Protein AF-A0AAD5SRV0-F1 (afdb_monomer_lite)

InterPro domains:
  IPR011992 EF-hand domain pair [SSF47473] (32-120)

Secondary structure (DSSP, 8-state):
----------PPPP----------TT------HHHHHHHHHHHHHHTT--HHHHHHTT-TT--SEEEHHHHHHHHHHHHSSSSS--PPPHHHHHHHHHHTB--STTTTTEEEHHHHHHHHH-

pLDDT: mean 80.96, std 18.95, range [39.97, 97.38]

Structure (mmCIF, N/CA/C/O backbone):
data_AF-A0AAD5SRV0-F1
#
_entry.id   AF-A0AAD5SRV0-F1
#
loop_
_atom_site.group_PDB
_atom_site.id
_atom_site.type_symbol
_atom_site.label_atom_id
_atom_site.label_alt_id
_atom_site.label_comp_id
_atom_site.label_asym_id
_atom_site.label_entity_id
_atom_site.label_seq_id
_atom_site.pdbx_PDB_ins_code
_atom_site.Cartn_x
_atom_site.Cartn_y
_atom_site.Cartn_z
_atom_site.occupancy
_atom_site.B_iso_or_equiv
_atom_site.auth_seq_id
_atom_site.auth_comp_id
_atom_site.auth_asym_id
_atom_site.auth_atom_id
_atom_site.pdbx_PDB_model_num
ATOM 1 N N . MET A 1 1 ? 12.019 -3.886 92.570 1.00 52.12 1 MET A N 1
ATOM 2 C CA . MET A 1 1 ? 12.881 -4.753 91.737 1.00 52.12 1 MET A CA 1
ATOM 3 C C . MET A 1 1 ? 12.051 -5.280 90.573 1.00 52.12 1 MET A C 1
ATOM 5 O O . MET A 1 1 ? 11.199 -6.129 90.789 1.00 52.12 1 MET A O 1
ATOM 9 N N . SER A 1 2 ? 12.248 -4.733 89.369 1.00 46.84 2 SER A N 1
ATOM 10 C CA . SER A 1 2 ? 11.748 -5.255 88.082 1.00 46.84 2 SER A CA 1
ATOM 11 C C . SER A 1 2 ? 12.651 -4.720 86.947 1.00 46.84 2 SER A C 1
ATOM 13 O O . SER A 1 2 ? 13.135 -3.595 87.098 1.00 46.84 2 SER A O 1
ATOM 15 N N . PRO A 1 3 ? 12.935 -5.496 85.877 1.00 52.91 3 PRO A N 1
ATOM 16 C CA . PRO A 1 3 ? 13.983 -5.187 84.899 1.00 52.91 3 PRO A CA 1
ATOM 17 C C . PRO A 1 3 ? 13.485 -4.671 83.526 1.00 52.91 3 PRO A C 1
ATOM 19 O O . PRO A 1 3 ? 12.293 -4.551 83.268 1.00 52.91 3 PRO A O 1
ATOM 22 N N . ALA A 1 4 ? 14.487 -4.366 82.694 1.00 49.16 4 ALA A N 1
ATOM 23 C CA . ALA A 1 4 ? 14.569 -3.794 81.345 1.00 49.16 4 ALA A CA 1
ATOM 24 C C . ALA A 1 4 ? 13.482 -4.103 80.293 1.00 49.16 4 ALA A C 1
ATOM 26 O O . ALA A 1 4 ? 12.931 -5.199 80.234 1.00 49.16 4 ALA A O 1
ATOM 27 N N . SER A 1 5 ? 13.333 -3.181 79.328 1.00 50.53 5 SER A N 1
ATOM 28 C CA . SER A 1 5 ? 13.031 -3.506 77.924 1.00 50.53 5 SER A CA 1
ATOM 29 C C . SER A 1 5 ? 13.532 -2.419 76.966 1.00 50.53 5 SER A C 1
ATOM 31 O O . SER A 1 5 ? 13.587 -1.239 77.301 1.00 50.53 5 SER A O 1
ATOM 33 N N . ALA A 1 6 ? 13.987 -2.888 75.808 1.00 52.50 6 ALA A N 1
ATOM 34 C CA . ALA A 1 6 ? 14.907 -2.250 74.880 1.00 52.50 6 ALA A CA 1
ATOM 35 C C . ALA A 1 6 ? 14.285 -1.159 73.988 1.00 52.50 6 ALA A C 1
ATOM 37 O O . ALA A 1 6 ? 13.147 -1.270 73.537 1.00 52.50 6 ALA A O 1
ATOM 38 N N . THR A 1 7 ? 15.091 -0.147 73.657 1.00 46.81 7 THR A N 1
ATOM 39 C CA . THR A 1 7 ? 14.797 0.849 72.618 1.00 46.81 7 THR A CA 1
ATOM 40 C C . THR A 1 7 ? 15.155 0.279 71.244 1.00 46.81 7 THR A C 1
ATOM 42 O O . THR A 1 7 ? 16.333 0.136 70.921 1.00 46.81 7 THR A O 1
ATOM 45 N N . THR A 1 8 ? 14.156 -0.010 70.409 1.00 50.69 8 THR A N 1
ATOM 46 C CA . THR A 1 8 ? 14.362 -0.263 68.973 1.00 50.69 8 THR A CA 1
ATOM 47 C C . THR A 1 8 ? 14.533 1.073 68.245 1.00 50.69 8 THR A C 1
ATOM 49 O O . THR A 1 8 ? 13.636 1.914 68.263 1.00 50.69 8 THR A O 1
ATOM 52 N N . GLN A 1 9 ? 15.682 1.269 67.589 1.00 49.47 9 GLN A N 1
ATOM 53 C CA . GLN A 1 9 ? 15.908 2.380 66.661 1.00 49.47 9 GLN A CA 1
ATOM 54 C C . GLN A 1 9 ? 15.049 2.210 65.401 1.00 49.47 9 GLN A C 1
ATOM 56 O O . GLN A 1 9 ? 15.151 1.203 64.701 1.00 49.47 9 GLN A O 1
ATOM 61 N N . TYR A 1 10 ? 14.253 3.226 65.071 1.00 39.97 10 TYR A N 1
ATOM 62 C CA . TYR A 1 10 ? 13.587 3.342 63.777 1.00 39.97 10 TYR A CA 1
ATOM 63 C C . TYR A 1 10 ? 14.502 4.096 62.802 1.00 39.97 10 TYR A C 1
ATOM 65 O O . TYR A 1 10 ? 14.754 5.289 62.967 1.00 39.97 10 TYR A O 1
ATOM 73 N N . LYS A 1 11 ? 15.022 3.390 61.792 1.00 50.62 11 LYS A N 1
ATOM 74 C CA . LYS A 1 11 ? 15.796 3.972 60.687 1.00 50.62 11 LYS A CA 1
ATOM 75 C C . LYS A 1 11 ? 14.816 4.504 59.630 1.00 50.62 11 LYS A C 1
ATOM 77 O O . LYS A 1 11 ? 14.066 3.697 59.079 1.00 50.62 11 LYS A O 1
ATOM 82 N N . PRO A 1 12 ? 14.798 5.812 59.313 1.00 44.16 12 PRO A N 1
ATOM 83 C CA . PRO A 1 12 ? 13.930 6.330 58.265 1.00 44.16 12 PRO A CA 1
ATOM 84 C C . PRO A 1 12 ? 14.405 5.802 56.908 1.00 44.16 12 PRO A C 1
ATOM 86 O O . PRO A 1 12 ? 15.535 6.047 56.487 1.00 44.16 12 PRO A O 1
ATOM 89 N N . GLN A 1 13 ? 13.548 5.032 56.243 1.00 42.53 13 GLN A N 1
ATOM 90 C CA . GLN A 1 13 ? 13.775 4.581 54.876 1.00 42.53 13 GLN A CA 1
ATOM 91 C C . GLN A 1 13 ? 13.296 5.689 53.937 1.00 42.53 13 GLN A C 1
ATOM 93 O O . GLN A 1 13 ? 12.132 6.086 53.976 1.00 42.53 13 GLN A O 1
ATOM 98 N N . THR A 1 14 ? 14.209 6.229 53.135 1.00 46.22 14 THR A N 1
ATOM 99 C CA . THR A 1 14 ? 13.895 7.185 52.071 1.00 46.22 14 THR A CA 1
ATOM 100 C C . THR A 1 14 ? 12.923 6.526 51.090 1.00 46.22 14 THR A C 1
ATOM 102 O O . THR A 1 14 ? 13.205 5.406 50.658 1.00 46.22 14 THR A O 1
ATOM 105 N N . PRO A 1 15 ? 11.799 7.163 50.714 1.00 46.09 15 PRO A N 1
ATOM 106 C CA . PRO A 1 15 ? 10.925 6.604 49.696 1.00 46.09 15 PRO A CA 1
ATOM 107 C C . PRO A 1 15 ? 11.706 6.535 48.383 1.00 46.09 15 PRO A C 1
ATOM 109 O O . PRO A 1 15 ? 12.071 7.558 47.804 1.00 46.09 15 PRO A O 1
ATOM 112 N N . THR A 1 16 ? 12.016 5.320 47.937 1.00 51.81 16 THR A N 1
ATOM 113 C CA . THR A 1 16 ? 12.583 5.080 46.614 1.00 51.81 16 THR A CA 1
ATOM 114 C C . THR A 1 16 ? 11.567 5.566 45.588 1.00 51.81 16 THR A C 1
ATOM 116 O O . THR A 1 16 ? 10.502 4.973 45.429 1.00 51.81 16 THR A O 1
ATOM 119 N N . PHE A 1 17 ? 11.884 6.671 44.913 1.00 50.66 17 PHE A N 1
ATOM 120 C CA . PHE A 1 17 ? 11.150 7.131 43.744 1.00 50.66 17 PHE A CA 1
ATOM 121 C C . PHE A 1 17 ? 11.361 6.082 42.650 1.00 50.66 17 PHE A C 1
ATOM 123 O O . PHE A 1 17 ? 12.387 6.069 41.970 1.00 50.66 17 PHE A O 1
ATOM 130 N N . VAL A 1 18 ? 10.434 5.130 42.545 1.00 58.06 18 VAL A N 1
ATOM 131 C CA . VAL A 1 18 ? 10.382 4.234 41.393 1.00 58.06 18 VAL A CA 1
ATOM 132 C C . VAL A 1 18 ? 10.231 5.115 40.151 1.00 58.06 18 VAL A C 1
ATOM 134 O O . VAL A 1 18 ? 9.372 6.001 40.147 1.00 58.06 18 VAL A O 1
ATOM 137 N N . PRO A 1 19 ? 11.057 4.947 39.106 1.00 48.41 19 PRO A N 1
ATOM 138 C CA . PRO A 1 19 ? 10.827 5.664 37.870 1.00 48.41 19 PRO A CA 1
ATOM 139 C C . PRO A 1 19 ? 9.538 5.098 37.279 1.00 48.41 19 PRO A C 1
ATOM 141 O O . PRO A 1 19 ? 9.520 3.992 36.744 1.00 48.41 19 PRO A O 1
ATOM 144 N N . VAL A 1 20 ? 8.437 5.835 37.422 1.00 56.31 20 VAL A N 1
ATOM 145 C CA . VAL A 1 20 ? 7.248 5.604 36.605 1.00 56.31 20 VAL A CA 1
ATOM 146 C C . VAL A 1 20 ? 7.715 5.799 35.162 1.00 56.31 20 VAL A C 1
ATOM 148 O O . VAL A 1 20 ? 8.220 6.883 34.855 1.00 56.31 20 VAL A O 1
ATOM 151 N N . PRO A 1 21 ? 7.624 4.797 34.269 1.00 52.41 21 PRO A N 1
ATOM 152 C CA . PRO A 1 21 ? 7.853 5.048 32.859 1.00 52.41 21 PRO A CA 1
ATOM 153 C C . PRO A 1 21 ? 6.804 6.070 32.417 1.00 52.41 21 PRO A C 1
ATOM 155 O O . PRO A 1 21 ? 5.607 5.786 32.393 1.00 52.41 21 PRO A O 1
ATOM 158 N N . SER A 1 22 ? 7.270 7.295 32.170 1.00 50.22 22 SER A N 1
ATOM 159 C CA . SER A 1 22 ? 6.473 8.436 31.737 1.00 50.22 22 SER A CA 1
ATOM 160 C C . SER A 1 22 ? 5.823 8.090 30.404 1.00 50.22 22 SER A C 1
ATOM 162 O O . SER A 1 22 ? 6.430 8.229 29.343 1.00 50.22 22 SER A O 1
ATOM 164 N N . ALA A 1 23 ? 4.589 7.596 30.461 1.00 53.41 23 ALA A N 1
ATOM 165 C CA . ALA A 1 23 ? 3.722 7.477 29.307 1.00 53.41 23 ALA A CA 1
ATOM 166 C C . ALA A 1 23 ? 3.345 8.896 28.864 1.00 53.41 23 ALA A C 1
ATOM 168 O O . ALA A 1 23 ? 2.299 9.421 29.236 1.00 53.41 23 ALA A O 1
ATOM 169 N N . ASN A 1 24 ? 4.221 9.541 28.094 1.00 49.28 24 ASN A N 1
ATOM 170 C CA . ASN A 1 24 ? 3.829 10.691 27.294 1.00 49.28 24 ASN A CA 1
ATOM 171 C C . ASN A 1 24 ? 2.777 10.187 26.289 1.00 49.28 24 ASN A C 1
ATOM 173 O O . ASN A 1 24 ? 3.127 9.372 25.436 1.00 49.28 24 ASN A O 1
ATOM 177 N N . PRO A 1 25 ? 1.516 10.657 26.315 1.00 52.12 25 PRO A N 1
ATOM 178 C CA . PRO A 1 25 ? 0.468 10.166 25.412 1.00 52.12 25 PRO A CA 1
ATOM 179 C C . PRO A 1 25 ? 0.630 10.653 23.956 1.00 52.12 25 PRO A C 1
ATOM 181 O O . PRO A 1 25 ? -0.316 10.597 23.180 1.00 52.12 25 PRO A O 1
ATOM 184 N N . PHE A 1 26 ? 1.809 11.166 23.584 1.00 47.06 26 PHE A N 1
ATOM 185 C CA . PHE A 1 26 ? 2.046 11.886 22.330 1.00 47.06 26 PHE A CA 1
ATOM 186 C C . PHE A 1 26 ? 3.422 11.645 21.702 1.00 47.06 26 PHE A C 1
ATOM 188 O O . PHE A 1 26 ? 3.842 12.420 20.845 1.00 47.06 26 PHE A O 1
ATOM 195 N N . THR A 1 27 ? 4.146 10.582 22.066 1.00 40.25 27 THR A N 1
ATOM 196 C CA . THR A 1 27 ? 5.203 10.124 21.154 1.00 40.25 27 THR A CA 1
ATOM 197 C C . THR A 1 27 ? 4.513 9.627 19.885 1.00 40.25 27 THR A C 1
ATOM 199 O O . THR A 1 27 ? 3.745 8.667 19.997 1.00 40.25 27 THR A O 1
ATOM 202 N N . PRO A 1 28 ? 4.732 10.243 18.703 1.00 50.53 28 PRO A N 1
ATOM 203 C CA . PRO A 1 28 ? 4.350 9.596 17.460 1.00 50.53 28 PRO A CA 1
ATOM 204 C C . PRO A 1 28 ? 5.063 8.250 17.483 1.00 50.53 28 PRO A C 1
ATOM 206 O O . PRO A 1 28 ? 6.293 8.197 17.556 1.00 50.53 28 PRO A O 1
ATOM 209 N N . THR A 1 29 ? 4.293 7.168 17.563 1.00 50.41 29 THR A N 1
ATOM 210 C CA . THR A 1 29 ? 4.835 5.818 17.490 1.00 50.41 29 THR A CA 1
ATOM 211 C C . THR A 1 29 ? 5.756 5.783 16.273 1.00 50.41 29 THR A C 1
ATOM 213 O O . THR A 1 29 ? 5.344 6.260 15.208 1.00 50.41 29 THR A O 1
ATOM 216 N N . PRO A 1 30 ? 7.012 5.312 16.408 1.00 59.56 30 PRO A N 1
ATOM 217 C CA . PRO A 1 30 ? 7.880 5.173 15.250 1.00 59.56 30 PRO A CA 1
ATOM 218 C C . PRO A 1 30 ? 7.094 4.398 14.197 1.00 59.56 30 PRO A C 1
ATOM 220 O O . PRO A 1 30 ? 6.455 3.397 14.523 1.00 59.56 30 PRO A O 1
ATOM 223 N N . THR A 1 31 ? 7.059 4.910 12.968 1.00 66.12 31 THR A N 1
ATOM 224 C CA . THR A 1 31 ? 6.315 4.323 11.849 1.00 66.12 31 THR A CA 1
ATOM 225 C C . THR A 1 31 ? 7.022 3.037 11.413 1.00 66.12 31 THR A C 1
ATOM 227 O O . THR A 1 31 ? 7.653 2.975 10.363 1.00 66.12 31 THR A O 1
ATOM 230 N N . THR A 1 32 ? 7.020 2.031 12.287 1.00 88.19 32 THR A N 1
ATOM 231 C CA . THR A 1 32 ? 7.622 0.728 12.038 1.00 88.19 32 THR A CA 1
ATOM 232 C C . THR A 1 32 ? 6.772 -0.009 11.022 1.00 88.19 32 THR A C 1
ATOM 234 O O . THR A 1 32 ? 5.550 0.145 11.008 1.00 88.19 32 THR A O 1
ATOM 237 N N . ILE A 1 33 ? 7.410 -0.842 10.201 1.00 92.38 33 ILE A N 1
ATOM 238 C CA . ILE A 1 33 ? 6.719 -1.700 9.232 1.00 92.38 33 ILE A CA 1
ATOM 239 C C . ILE A 1 33 ? 5.585 -2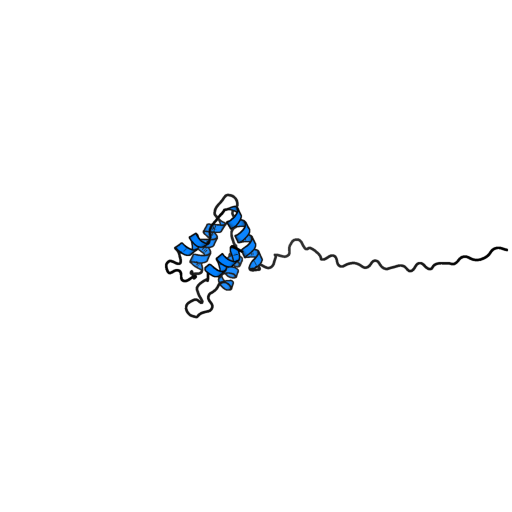.466 9.908 1.00 92.38 33 ILE A C 1
ATOM 241 O O . ILE A 1 33 ? 4.449 -2.375 9.461 1.00 92.38 33 ILE A O 1
ATOM 245 N N . GLU A 1 34 ? 5.860 -3.067 11.064 1.00 92.19 34 GLU A N 1
ATOM 246 C CA . GLU A 1 34 ? 4.875 -3.799 11.861 1.00 92.19 34 GLU A CA 1
ATOM 247 C C . GLU A 1 34 ? 3.639 -2.954 12.228 1.00 92.19 34 GLU A C 1
ATOM 249 O O . GLU A 1 34 ? 2.509 -3.435 12.157 1.00 92.19 34 GLU A O 1
ATOM 254 N N . THR A 1 35 ? 3.813 -1.677 12.586 1.00 92.06 35 THR A N 1
ATOM 255 C CA . THR A 1 35 ? 2.683 -0.788 12.913 1.00 92.06 35 THR A CA 1
ATOM 256 C C . THR A 1 35 ? 1.814 -0.527 11.682 1.00 92.06 35 THR A C 1
ATOM 258 O O . THR A 1 35 ? 0.583 -0.563 11.768 1.00 92.06 35 THR A O 1
ATOM 261 N N . ILE A 1 36 ? 2.447 -0.293 10.529 1.00 93.81 36 ILE A N 1
ATOM 262 C CA . ILE A 1 36 ? 1.749 -0.054 9.262 1.00 93.81 36 ILE A CA 1
ATOM 263 C C . ILE A 1 36 ? 1.021 -1.327 8.816 1.00 93.81 36 ILE A C 1
ATOM 265 O O . ILE A 1 36 ? -0.156 -1.282 8.460 1.00 93.81 36 ILE A O 1
ATOM 269 N N . GLU A 1 37 ? 1.692 -2.473 8.884 1.00 94.81 37 GLU A N 1
ATOM 270 C CA . GLU A 1 37 ? 1.116 -3.776 8.572 1.00 94.81 37 GLU A CA 1
ATOM 271 C C . GLU A 1 37 ? -0.072 -4.093 9.470 1.00 94.81 37 GLU A C 1
ATOM 273 O O . GLU A 1 37 ? -1.120 -4.470 8.964 1.00 94.81 37 GLU A O 1
ATOM 278 N N . ASN A 1 38 ? 0.034 -3.878 10.784 1.00 93.00 38 ASN A N 1
ATOM 279 C CA . ASN A 1 38 ? -1.068 -4.096 11.721 1.00 93.00 38 ASN A CA 1
ATOM 280 C C . ASN A 1 38 ? -2.279 -3.209 11.409 1.00 93.00 38 ASN A C 1
ATOM 282 O O . ASN A 1 38 ? -3.419 -3.678 11.461 1.00 93.00 38 ASN A O 1
ATOM 286 N N . LYS A 1 39 ? -2.047 -1.947 11.028 1.00 91.75 39 LYS A N 1
ATOM 287 C CA . LYS A 1 39 ? -3.103 -1.035 10.563 1.00 91.75 39 LYS A CA 1
ATOM 288 C C . LYS A 1 39 ? -3.796 -1.574 9.307 1.00 91.75 39 LYS A C 1
ATOM 290 O O . LYS A 1 39 ? -5.026 -1.565 9.242 1.00 91.75 39 LYS A O 1
ATOM 295 N N . ILE A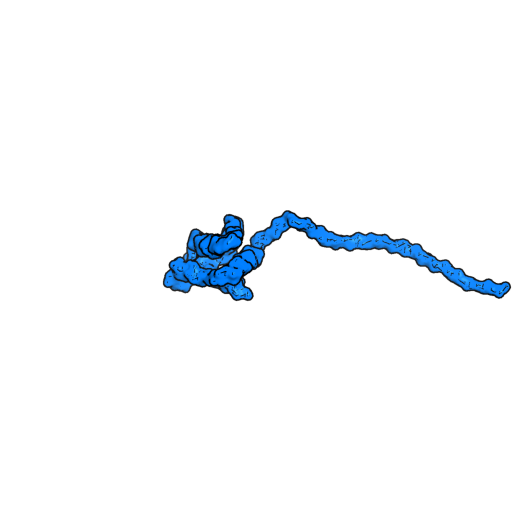 1 40 ? -3.031 -2.062 8.330 1.00 93.56 40 ILE A N 1
ATOM 296 C CA . ILE A 1 40 ? -3.572 -2.660 7.099 1.00 93.56 40 ILE A CA 1
ATOM 297 C C . ILE A 1 40 ? -4.336 -3.944 7.425 1.00 93.56 40 ILE A C 1
ATOM 299 O O . ILE A 1 40 ? -5.497 -4.071 7.045 1.00 93.56 40 ILE A O 1
ATOM 303 N N . ARG A 1 41 ? -3.723 -4.850 8.190 1.00 93.44 41 ARG A N 1
ATOM 304 C CA . ARG A 1 41 ? -4.264 -6.134 8.645 1.00 93.44 41 ARG A CA 1
ATOM 305 C C . ARG A 1 41 ? -5.636 -5.960 9.296 1.00 93.44 41 ARG A C 1
ATOM 307 O O . ARG A 1 41 ? -6.613 -6.574 8.867 1.00 93.44 41 ARG A O 1
ATOM 314 N N . ALA A 1 42 ? -5.735 -5.060 10.276 1.00 91.19 42 ALA A N 1
ATOM 315 C CA . ALA A 1 42 ? -6.990 -4.754 10.958 1.00 91.19 42 ALA A CA 1
ATOM 316 C C . ALA A 1 42 ? -8.084 -4.304 9.975 1.00 91.19 42 ALA A C 1
ATOM 318 O O . ALA A 1 42 ? -9.234 -4.737 10.071 1.00 91.19 42 ALA A O 1
ATOM 319 N N . HIS A 1 43 ? -7.722 -3.470 8.998 1.00 91.38 43 HIS A N 1
ATOM 320 C CA . HIS A 1 43 ? -8.656 -2.955 8.006 1.00 91.38 43 HIS A CA 1
ATOM 321 C C . HIS A 1 43 ? -9.131 -4.032 7.024 1.00 91.38 43 HIS A C 1
ATOM 323 O O . HIS A 1 43 ? -10.337 -4.194 6.809 1.00 91.38 43 HIS A O 1
ATOM 329 N N . ILE A 1 44 ? -8.198 -4.773 6.423 1.00 91.88 44 ILE A N 1
ATOM 330 C CA . ILE A 1 44 ? -8.523 -5.740 5.375 1.00 91.88 44 ILE A CA 1
ATOM 331 C C . ILE A 1 44 ? -9.269 -6.954 5.934 1.00 91.88 44 ILE A C 1
ATOM 333 O O . ILE A 1 44 ? -10.186 -7.441 5.274 1.00 91.88 44 ILE A O 1
ATOM 337 N N . PHE A 1 45 ? -8.971 -7.393 7.164 1.00 91.19 45 PHE A N 1
ATOM 338 C CA . PHE A 1 45 ? -9.683 -8.507 7.789 1.00 91.19 45 PHE A CA 1
ATOM 339 C C . PHE A 1 45 ? -11.101 -8.122 8.185 1.00 91.19 45 PHE A C 1
ATOM 341 O O . PHE A 1 45 ? -12.033 -8.879 7.900 1.00 91.19 45 PHE A O 1
ATOM 348 N N . ALA A 1 46 ? -11.292 -6.928 8.756 1.00 90.06 46 ALA A N 1
ATOM 349 C CA . ALA A 1 46 ? -12.622 -6.419 9.082 1.00 90.06 46 ALA A CA 1
ATOM 350 C C . ALA A 1 46 ? -13.524 -6.331 7.839 1.00 90.06 46 ALA A C 1
ATOM 352 O O . ALA A 1 46 ? -14.730 -6.555 7.926 1.00 90.06 46 ALA A O 1
ATOM 353 N N . LYS A 1 47 ? -12.936 -6.046 6.671 1.00 89.12 47 LYS A N 1
ATOM 354 C CA . LYS A 1 47 ? -13.658 -5.872 5.404 1.00 89.12 47 LYS A CA 1
ATOM 355 C C . LYS A 1 47 ? -13.586 -7.068 4.462 1.00 89.12 47 LYS A C 1
ATOM 357 O O . LYS A 1 47 ? -14.142 -6.999 3.368 1.00 89.12 47 LYS A O 1
ATOM 362 N N . ARG A 1 48 ? -12.927 -8.157 4.877 1.00 91.31 48 ARG A N 1
ATOM 363 C CA . ARG A 1 48 ? -12.712 -9.373 4.074 1.00 91.31 48 ARG A CA 1
ATOM 364 C C . ARG A 1 48 ? -12.116 -9.073 2.690 1.00 91.31 48 ARG A C 1
ATOM 366 O O . ARG A 1 48 ? -12.499 -9.681 1.693 1.00 91.31 48 ARG A O 1
ATOM 373 N N . ILE A 1 49 ? -11.190 -8.119 2.624 1.00 92.06 49 ILE A N 1
ATOM 374 C CA . ILE A 1 49 ? -10.519 -7.730 1.381 1.00 92.06 49 ILE A CA 1
ATOM 375 C C . ILE A 1 49 ? -9.364 -8.697 1.133 1.00 92.06 49 ILE A C 1
ATOM 377 O O . ILE A 1 49 ? -8.479 -8.835 1.971 1.00 92.06 49 ILE A O 1
ATOM 381 N N . ARG A 1 50 ? -9.354 -9.337 -0.038 1.00 93.25 50 ARG A N 1
ATOM 382 C CA . ARG A 1 50 ? -8.251 -10.198 -0.475 1.00 93.25 50 ARG A CA 1
ATOM 383 C C . ARG A 1 50 ? -7.239 -9.364 -1.251 1.00 93.25 50 ARG A C 1
ATOM 385 O O . ARG A 1 50 ? -7.485 -9.018 -2.405 1.00 93.25 50 ARG A O 1
ATOM 392 N N . LEU A 1 51 ? -6.108 -9.038 -0.628 1.00 94.44 51 LEU A N 1
ATOM 393 C CA . LEU A 1 51 ? -5.054 -8.256 -1.284 1.00 94.44 51 LEU A CA 1
ATOM 394 C C . LEU A 1 51 ? -4.481 -8.978 -2.511 1.00 94.44 51 LEU A C 1
ATOM 396 O O . LEU A 1 51 ? -4.227 -8.323 -3.520 1.00 94.44 51 LEU A O 1
ATOM 400 N N . VAL A 1 52 ? -4.366 -10.312 -2.462 1.00 95.38 52 VAL A N 1
ATOM 401 C CA . VAL A 1 52 ? -3.914 -11.147 -3.592 1.00 95.38 52 VAL A CA 1
ATOM 402 C C . VAL A 1 52 ? -4.654 -10.809 -4.886 1.00 95.38 52 VAL A C 1
ATOM 404 O O . VAL A 1 52 ? -4.011 -10.637 -5.917 1.00 95.38 52 VAL A O 1
ATOM 407 N N . ASP A 1 53 ? -5.982 -10.671 -4.841 1.00 94.62 53 ASP A N 1
ATOM 408 C CA . ASP A 1 53 ? -6.783 -10.402 -6.040 1.00 94.62 53 ASP A CA 1
ATOM 409 C C . ASP A 1 53 ? -6.442 -9.040 -6.655 1.00 94.62 53 ASP A C 1
ATOM 411 O O . ASP A 1 53 ? -6.338 -8.911 -7.872 1.00 94.62 53 ASP A O 1
ATOM 415 N N . LEU A 1 54 ? -6.235 -8.026 -5.806 1.00 94.88 54 LEU A N 1
ATOM 416 C CA . LEU A 1 54 ? -5.919 -6.667 -6.244 1.00 94.88 54 LEU A CA 1
ATOM 417 C C . LEU A 1 54 ? -4.556 -6.611 -6.942 1.00 94.88 54 LEU A C 1
ATOM 419 O O . LEU A 1 54 ? -4.417 -5.940 -7.963 1.00 94.88 54 LEU A O 1
ATOM 423 N N . PHE A 1 55 ? -3.561 -7.328 -6.416 1.00 96.44 55 PHE A N 1
ATOM 424 C CA . PHE A 1 55 ? -2.215 -7.363 -6.990 1.00 96.44 55 PHE A CA 1
ATOM 425 C C . PHE A 1 55 ? -2.102 -8.273 -8.214 1.00 96.44 55 PHE A C 1
ATOM 427 O O . PHE A 1 55 ? -1.428 -7.911 -9.182 1.00 96.44 55 PHE A O 1
ATOM 434 N N . ALA A 1 56 ? -2.793 -9.417 -8.215 1.00 94.75 56 ALA A N 1
ATOM 435 C CA . ALA A 1 56 ? -2.805 -10.352 -9.339 1.00 94.75 56 ALA A CA 1
ATOM 436 C C . ALA A 1 56 ? -3.302 -9.695 -10.638 1.00 94.75 56 ALA A C 1
ATOM 438 O O . ALA A 1 56 ? -2.911 -10.097 -11.738 1.00 94.75 56 ALA A O 1
ATOM 439 N N . ASP A 1 57 ? -4.118 -8.642 -10.534 1.00 94.56 57 ASP A N 1
ATOM 440 C CA . ASP A 1 57 ? -4.547 -7.878 -11.697 1.00 94.56 57 ASP A CA 1
ATOM 441 C C . ASP A 1 57 ? -3.428 -7.078 -12.376 1.00 94.56 57 ASP A C 1
ATOM 443 O O . ASP A 1 57 ? -3.477 -6.878 -13.591 1.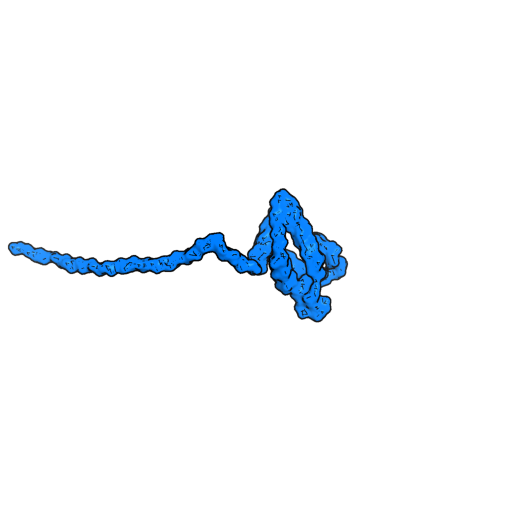00 94.56 57 ASP A O 1
ATOM 447 N N . PHE A 1 58 ? -2.395 -6.677 -11.637 1.00 94.62 58 PHE A N 1
ATOM 448 C CA . PHE A 1 58 ? -1.250 -5.934 -12.169 1.00 94.62 58 PHE A CA 1
ATOM 449 C C . PHE A 1 58 ? -0.050 -6.826 -12.508 1.00 94.62 58 PHE A C 1
ATOM 451 O O . PHE A 1 58 ? 0.789 -6.436 -13.319 1.00 94.62 58 PHE A O 1
ATOM 458 N N . ASP A 1 59 ? 0.012 -8.033 -11.950 1.00 95.25 59 ASP A N 1
ATOM 459 C CA . ASP A 1 59 ? 1.100 -8.991 -12.150 1.00 95.25 59 ASP A CA 1
ATOM 460 C C . ASP A 1 59 ? 0.666 -10.193 -13.007 1.00 95.25 59 ASP A C 1
ATOM 462 O O . ASP A 1 59 ? 0.659 -11.348 -12.578 1.00 95.25 59 ASP A O 1
ATOM 466 N N . LYS A 1 60 ? 0.293 -9.924 -14.266 1.00 93.88 60 LYS A N 1
ATOM 467 C CA . LYS A 1 60 ? -0.231 -10.945 -15.198 1.00 93.88 60 LYS A CA 1
ATOM 468 C C . LYS A 1 60 ? 0.744 -12.094 -15.479 1.00 93.88 60 LYS A C 1
ATOM 470 O O . LYS A 1 60 ? 0.307 -13.193 -15.807 1.00 93.88 60 LYS A O 1
ATOM 475 N N . LEU A 1 61 ? 2.047 -11.848 -15.333 1.00 94.44 61 LEU A N 1
ATOM 476 C CA . LEU A 1 61 ? 3.100 -12.850 -15.516 1.00 94.44 61 LEU A CA 1
ATOM 477 C C . LEU A 1 61 ? 3.413 -13.639 -14.235 1.00 94.44 61 LEU A C 1
ATOM 479 O O . LEU A 1 61 ? 4.289 -14.498 -14.271 1.00 94.44 61 LEU A O 1
ATOM 483 N N . ARG A 1 62 ? 2.714 -13.370 -13.120 1.00 93.62 62 ARG A N 1
ATOM 484 C CA . ARG A 1 62 ? 2.954 -13.994 -11.807 1.00 93.62 62 ARG A CA 1
ATOM 485 C C . ARG A 1 62 ? 4.415 -13.880 -11.363 1.00 93.62 62 ARG A C 1
ATOM 487 O O . ARG A 1 62 ? 4.981 -14.815 -10.806 1.00 93.62 62 ARG A O 1
ATOM 494 N N . SER A 1 63 ? 5.028 -12.734 -11.646 1.00 94.00 63 SER A N 1
ATOM 495 C CA . SER A 1 63 ? 6.423 -12.457 -11.303 1.00 94.00 63 SER A CA 1
ATOM 496 C C . SER A 1 63 ? 6.633 -12.281 -9.797 1.00 94.00 63 SER A C 1
ATOM 498 O O . SER A 1 63 ? 7.743 -12.456 -9.304 1.00 94.00 63 SER A O 1
ATOM 500 N N . GLY A 1 64 ? 5.576 -11.925 -9.069 1.00 96.12 64 GLY A N 1
ATOM 501 C CA . GLY A 1 64 ? 5.611 -11.504 -7.676 1.00 96.12 64 GLY A CA 1
ATOM 502 C C . GLY A 1 64 ? 5.958 -10.032 -7.476 1.00 96.12 64 GLY A C 1
ATOM 503 O O . GLY A 1 64 ? 6.158 -9.612 -6.338 1.00 96.12 64 GLY A O 1
ATOM 504 N N . PHE A 1 65 ? 6.013 -9.240 -8.555 1.00 96.62 65 PHE A N 1
ATOM 505 C CA . PHE A 1 65 ? 6.459 -7.850 -8.523 1.00 96.62 65 PHE A CA 1
ATOM 506 C C . PHE A 1 65 ? 5.503 -6.889 -9.233 1.00 96.62 65 PHE A C 1
ATOM 508 O O . PHE A 1 65 ? 5.109 -7.107 -10.379 1.00 96.62 65 PHE A O 1
ATOM 515 N N . VAL A 1 66 ? 5.247 -5.738 -8.616 1.00 97.06 66 VAL A N 1
ATOM 516 C CA . VAL A 1 66 ? 4.497 -4.614 -9.211 1.00 97.06 66 VAL A CA 1
ATOM 517 C C . VAL A 1 66 ? 5.304 -3.321 -9.118 1.00 97.06 66 VAL A C 1
ATOM 519 O O . VAL A 1 66 ? 6.237 -3.230 -8.325 1.00 97.06 66 VAL A O 1
ATOM 522 N N . SER A 1 67 ? 4.983 -2.312 -9.925 1.00 96.06 67 SER A N 1
ATOM 523 C CA . SER A 1 67 ? 5.614 -0.993 -9.791 1.00 96.06 67 SER A CA 1
ATOM 524 C C . SER A 1 67 ? 5.100 -0.246 -8.552 1.00 96.06 67 SER A C 1
ATOM 526 O O . SER A 1 67 ? 3.987 -0.498 -8.082 1.00 96.06 67 SER A O 1
ATOM 528 N N . ALA A 1 68 ? 5.870 0.719 -8.039 1.00 94.81 68 ALA A N 1
ATOM 529 C CA . ALA A 1 68 ? 5.446 1.531 -6.892 1.00 94.81 68 ALA A CA 1
ATOM 530 C C . ALA A 1 68 ? 4.078 2.235 -7.077 1.00 94.81 68 ALA A C 1
ATOM 532 O O . ALA A 1 68 ? 3.246 2.161 -6.167 1.00 94.81 68 ALA A O 1
ATOM 533 N N . PRO A 1 69 ? 3.754 2.825 -8.249 1.00 95.50 69 PRO A N 1
ATOM 534 C CA . PRO A 1 69 ? 2.421 3.380 -8.496 1.00 95.50 69 PRO A CA 1
ATOM 535 C C . PRO A 1 69 ? 1.301 2.331 -8.459 1.00 95.50 69 PRO A C 1
ATOM 537 O O . PRO A 1 69 ? 0.214 2.608 -7.950 1.00 95.50 69 PRO A O 1
ATOM 540 N N . GLN A 1 70 ? 1.548 1.124 -8.981 1.00 96.38 70 GLN A N 1
ATOM 541 C CA . GLN A 1 70 ? 0.578 0.024 -8.936 1.00 96.38 70 GLN A CA 1
ATOM 542 C C . GLN A 1 70 ? 0.352 -0.443 -7.497 1.00 96.38 70 GLN A C 1
ATOM 544 O O . GLN A 1 70 ? -0.795 -0.621 -7.089 1.00 96.38 70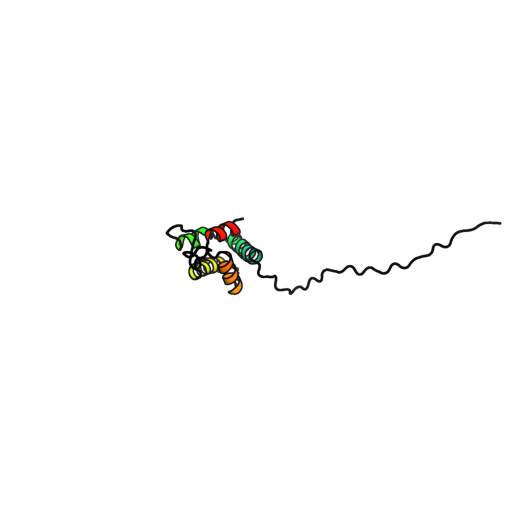 GLN A O 1
ATOM 549 N N . PHE A 1 71 ? 1.424 -0.567 -6.712 1.00 96.94 71 PHE A N 1
ATOM 550 C CA . PHE A 1 71 ? 1.351 -0.930 -5.300 1.00 96.94 71 PHE A CA 1
ATOM 551 C C . PHE A 1 71 ? 0.516 0.063 -4.493 1.00 96.94 71 PHE A C 1
ATOM 553 O O . PHE A 1 71 ? -0.445 -0.325 -3.825 1.00 96.94 71 PHE A O 1
ATOM 560 N N . ARG A 1 72 ? 0.802 1.360 -4.651 1.00 94.94 72 ARG A N 1
ATOM 561 C CA . ARG A 1 72 ? 0.020 2.439 -4.040 1.00 94.94 72 ARG A CA 1
ATOM 562 C C . ARG A 1 72 ? -1.452 2.371 -4.437 1.00 94.94 72 ARG A C 1
ATOM 564 O O . ARG A 1 72 ? -2.318 2.524 -3.583 1.00 94.94 72 ARG A O 1
ATOM 571 N N . ARG A 1 73 ? -1.753 2.128 -5.717 1.00 94.31 73 ARG A N 1
ATOM 572 C CA . ARG A 1 73 ? -3.136 2.029 -6.208 1.00 94.31 73 ARG A CA 1
ATOM 573 C C . ARG A 1 73 ? -3.885 0.844 -5.597 1.00 94.31 73 ARG A C 1
ATOM 575 O O . ARG A 1 73 ? -5.047 1.004 -5.231 1.00 94.31 73 ARG A O 1
ATOM 582 N N . CYS A 1 74 ? -3.237 -0.316 -5.476 1.00 94.81 74 CYS A N 1
ATOM 583 C CA . CYS A 1 74 ? -3.832 -1.502 -4.851 1.00 94.81 74 CYS A CA 1
ATOM 584 C C . CYS A 1 74 ? -4.189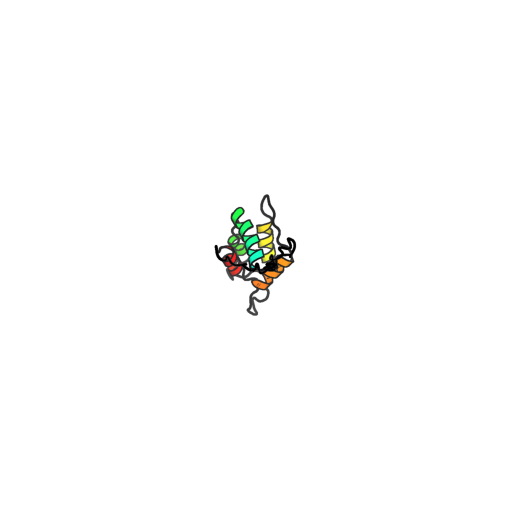 -1.229 -3.390 1.00 94.81 74 CYS A C 1
ATOM 586 O O . CYS A 1 74 ? -5.314 -1.487 -2.966 1.00 94.81 74 CYS A O 1
ATOM 588 N N . LEU A 1 75 ? -3.253 -0.647 -2.641 1.00 93.81 75 LEU A N 1
ATOM 589 C CA . LEU A 1 75 ? -3.459 -0.320 -1.237 1.00 93.81 75 LEU A CA 1
ATOM 590 C C . LEU A 1 75 ? -4.464 0.812 -1.023 1.00 93.81 75 LEU A C 1
ATOM 592 O O . LEU A 1 75 ? -5.341 0.664 -0.183 1.00 93.81 75 LEU A O 1
ATOM 596 N N . GLY A 1 76 ? -4.418 1.894 -1.802 1.00 91.50 76 GLY A N 1
ATOM 597 C CA . GLY A 1 76 ? -5.426 2.958 -1.729 1.00 91.50 76 GLY A CA 1
ATOM 598 C C . GLY A 1 76 ? -6.828 2.400 -1.964 1.00 91.50 76 GLY A C 1
ATOM 599 O O . GLY A 1 76 ? -7.724 2.572 -1.141 1.00 91.50 76 GLY A O 1
ATOM 600 N N . GLY A 1 77 ? -6.980 1.582 -3.010 1.00 90.12 77 GLY A N 1
ATOM 601 C CA . GLY A 1 77 ? -8.231 0.887 -3.295 1.00 90.12 77 GLY A CA 1
ATOM 602 C C . GLY A 1 77 ? -8.662 -0.118 -2.220 1.00 90.12 77 GLY A C 1
ATOM 603 O O . GLY A 1 77 ? -9.855 -0.386 -2.113 1.00 90.12 77 GLY A O 1
ATOM 604 N N . ALA A 1 78 ? -7.744 -0.683 -1.433 1.00 90.81 78 ALA A N 1
ATOM 605 C CA . ALA A 1 78 ? -8.073 -1.559 -0.307 1.00 90.81 78 ALA A CA 1
ATOM 606 C C . ALA A 1 78 ? -8.477 -0.761 0.945 1.00 90.81 78 ALA A C 1
ATOM 608 O O . ALA A 1 78 ? -9.464 -1.097 1.595 1.00 90.81 78 ALA A O 1
ATOM 609 N N . MET A 1 79 ? -7.744 0.308 1.260 1.00 89.56 79 MET A N 1
ATOM 610 C CA . MET A 1 79 ? -7.880 1.079 2.502 1.00 89.56 79 MET A CA 1
ATOM 611 C C . MET A 1 79 ? -9.024 2.109 2.469 1.00 89.56 79 MET A C 1
ATOM 613 O O . MET A 1 79 ? -9.502 2.546 3.519 1.00 89.56 79 MET A O 1
ATOM 617 N N . GLU A 1 80 ? -9.481 2.499 1.276 1.00 86.06 80 GLU A N 1
ATOM 618 C CA . GLU A 1 80 ? -10.589 3.449 1.087 1.00 86.06 80 GLU A CA 1
ATOM 619 C C . GLU A 1 80 ? -11.969 2.773 0.998 1.00 86.06 80 GLU A C 1
ATOM 621 O O . GLU A 1 80 ? -13.000 3.433 1.128 1.00 86.06 80 GLU A O 1
ATOM 626 N N . ARG A 1 81 ? -12.036 1.453 0.787 1.00 76.81 81 ARG A N 1
ATOM 627 C CA . ARG A 1 81 ? -13.313 0.729 0.633 1.00 76.81 81 ARG A CA 1
ATOM 628 C C . ARG A 1 81 ? -14.067 0.658 1.949 1.00 76.81 81 ARG A C 1
ATOM 630 O O . ARG A 1 81 ? -13.544 0.061 2.865 1.00 76.81 81 ARG A O 1
ATOM 637 N N . GLY A 1 82 ? -15.322 1.101 2.045 1.00 66.81 82 GLY A N 1
ATOM 638 C CA . GLY A 1 82 ? -16.222 0.845 3.191 1.00 66.81 82 GLY A CA 1
ATOM 639 C C . GLY A 1 82 ? -16.475 2.057 4.103 1.00 66.81 82 GLY A C 1
ATOM 640 O O . GLY A 1 82 ? -15.942 3.129 3.864 1.00 66.81 82 GLY A O 1
ATOM 641 N N . VAL A 1 83 ? -17.301 1.887 5.149 1.00 66.75 83 VAL A N 1
ATOM 642 C CA . VAL A 1 83 ? -17.838 3.010 5.962 1.00 66.75 83 VAL A CA 1
ATOM 643 C C . VAL A 1 83 ? -16.764 3.740 6.781 1.00 66.75 83 VAL A C 1
ATOM 645 O O . VAL A 1 83 ? -16.819 4.956 6.923 1.00 66.75 83 VAL A O 1
ATOM 648 N N . VAL A 1 84 ? -15.766 3.015 7.295 1.00 70.88 84 VAL A N 1
ATOM 649 C CA . VAL A 1 84 ? -14.632 3.598 8.034 1.00 70.88 84 VAL A CA 1
ATOM 650 C C . VAL A 1 84 ? -13.395 3.556 7.144 1.00 70.88 84 VAL A C 1
ATOM 652 O O . VAL A 1 84 ? -12.804 2.490 6.971 1.00 70.88 84 VAL A O 1
ATOM 655 N N . SER A 1 85 ? -13.027 4.684 6.540 1.00 73.94 85 SER A N 1
ATOM 656 C CA . SER A 1 85 ? -11.785 4.809 5.766 1.00 73.94 85 SER A CA 1
ATOM 657 C C . SER A 1 85 ? -10.586 4.925 6.709 1.00 73.94 85 SER A C 1
ATOM 659 O O . SER A 1 85 ? -10.663 5.613 7.726 1.00 73.94 85 SER A O 1
ATOM 661 N N . ALA A 1 86 ? -9.486 4.244 6.387 1.00 77.12 86 ALA A N 1
ATOM 662 C CA . ALA A 1 86 ? -8.238 4.341 7.143 1.00 77.12 86 ALA A CA 1
ATOM 663 C C . ALA A 1 86 ? -7.072 4.561 6.170 1.00 77.12 86 ALA A C 1
ATOM 665 O O . ALA A 1 86 ? -6.269 3.650 5.962 1.00 77.12 86 ALA A O 1
ATOM 666 N N . PRO A 1 87 ? -6.984 5.740 5.530 1.00 83.81 87 PRO A N 1
ATOM 667 C CA . PRO A 1 87 ? -5.978 5.976 4.510 1.00 83.81 87 PRO A CA 1
ATOM 668 C C . PRO A 1 87 ? -4.569 5.829 5.094 1.00 83.81 87 PRO A C 1
ATOM 670 O O . PRO A 1 87 ? -4.279 6.213 6.235 1.00 83.81 87 PRO A O 1
ATOM 673 N N . LEU A 1 88 ? -3.688 5.242 4.294 1.00 89.44 88 LEU A N 1
ATOM 674 C CA . LEU A 1 88 ? -2.255 5.281 4.541 1.00 89.44 88 LEU A CA 1
ATOM 675 C C . LEU A 1 88 ? -1.729 6.660 4.125 1.00 89.44 88 LEU A C 1
ATOM 677 O O . LEU A 1 88 ? -2.129 7.216 3.100 1.00 89.44 88 LEU A O 1
ATOM 681 N N . THR A 1 89 ? -0.856 7.220 4.945 1.00 91.38 89 THR A N 1
ATOM 682 C CA . THR A 1 89 ? -0.120 8.453 4.667 1.00 91.38 89 THR A CA 1
ATOM 683 C C . THR A 1 89 ? 0.978 8.202 3.636 1.00 91.38 89 THR A C 1
ATOM 685 O O . THR A 1 89 ? 1.399 7.065 3.422 1.00 91.38 89 THR A O 1
ATOM 688 N N . GLU A 1 90 ? 1.482 9.270 3.012 1.00 90.44 90 GLU A N 1
ATOM 689 C CA . GLU A 1 90 ? 2.594 9.175 2.054 1.00 90.44 90 GLU A CA 1
ATOM 690 C C . GLU A 1 90 ? 3.817 8.481 2.657 1.00 90.44 90 GLU A C 1
ATOM 692 O O . GLU A 1 90 ? 4.414 7.610 2.032 1.00 90.44 90 GLU A O 1
ATOM 697 N N . THR A 1 91 ? 4.153 8.833 3.898 1.00 92.12 91 THR A N 1
ATOM 698 C CA . THR A 1 91 ? 5.287 8.252 4.612 1.00 92.12 91 THR A CA 1
ATOM 699 C C . THR A 1 91 ? 5.089 6.758 4.838 1.00 92.12 91 THR A C 1
ATOM 701 O O . THR A 1 91 ? 6.006 5.989 4.591 1.00 92.12 91 THR A O 1
ATOM 704 N N . GLU A 1 92 ? 3.893 6.319 5.245 1.00 93.56 92 GLU A N 1
ATOM 705 C CA . GLU A 1 92 ? 3.605 4.888 5.421 1.00 93.56 92 GLU A CA 1
ATOM 706 C C . GLU A 1 92 ? 3.743 4.120 4.096 1.00 93.56 92 GLU A C 1
ATOM 708 O O . GLU A 1 92 ? 4.319 3.032 4.067 1.00 93.56 92 GLU A O 1
ATOM 713 N N . TYR A 1 93 ? 3.271 4.703 2.989 1.00 94.25 93 TYR A N 1
ATOM 714 C CA . TYR A 1 93 ? 3.443 4.121 1.658 1.00 94.25 93 TYR A CA 1
ATOM 715 C C . TYR A 1 93 ? 4.906 4.006 1.249 1.00 94.25 93 TYR A C 1
ATOM 717 O O . TYR A 1 93 ? 5.320 2.943 0.791 1.00 94.25 93 TYR A O 1
ATOM 725 N N . ALA A 1 94 ? 5.676 5.084 1.400 1.00 93.44 94 ALA A N 1
ATOM 726 C CA . ALA A 1 94 ? 7.089 5.109 1.047 1.00 93.44 94 ALA A CA 1
ATOM 727 C C . ALA A 1 94 ? 7.885 4.093 1.878 1.00 93.44 94 ALA A C 1
ATOM 729 O O . ALA A 1 94 ? 8.685 3.346 1.323 1.00 93.44 94 ALA A O 1
ATOM 730 N N . THR A 1 95 ? 7.599 4.002 3.179 1.00 94.94 95 THR A N 1
ATOM 731 C CA . THR A 1 95 ? 8.234 3.044 4.088 1.00 94.94 95 THR A CA 1
ATOM 732 C C . THR A 1 95 ? 7.942 1.594 3.685 1.00 94.94 95 THR A C 1
ATOM 734 O O . THR A 1 95 ? 8.863 0.783 3.639 1.00 94.94 95 THR A O 1
ATOM 737 N N . LEU A 1 96 ? 6.697 1.256 3.320 1.00 95.31 96 LEU A N 1
ATOM 738 C CA . LEU A 1 96 ? 6.374 -0.078 2.789 1.00 95.31 96 LEU A CA 1
ATOM 739 C C . LEU A 1 96 ? 7.046 -0.338 1.435 1.00 95.31 96 LEU A C 1
ATOM 741 O O . LEU A 1 96 ? 7.591 -1.416 1.211 1.00 95.31 96 LEU A O 1
ATOM 745 N N . ALA A 1 97 ? 7.003 0.635 0.525 1.00 94.88 97 ALA A N 1
ATOM 746 C CA . ALA A 1 97 ? 7.566 0.492 -0.811 1.00 94.88 97 ALA A CA 1
ATOM 747 C C . ALA A 1 97 ? 9.078 0.245 -0.778 1.00 94.88 97 ALA A C 1
ATOM 749 O O . ALA A 1 97 ? 9.563 -0.602 -1.525 1.00 94.88 97 ALA A O 1
ATOM 750 N N . ASP A 1 98 ? 9.800 0.949 0.094 1.00 94.44 98 ASP A N 1
ATOM 751 C CA . ASP A 1 98 ? 11.237 0.755 0.280 1.00 94.44 98 ASP A CA 1
ATOM 752 C C . ASP A 1 98 ? 11.551 -0.592 0.947 1.00 94.44 98 ASP A C 1
ATOM 754 O O . ASP A 1 98 ? 12.442 -1.312 0.501 1.00 94.44 98 ASP A O 1
ATOM 758 N N . PHE A 1 99 ? 10.767 -0.990 1.954 1.00 95.31 99 PHE A N 1
ATOM 759 C CA . PHE A 1 99 ? 10.982 -2.250 2.668 1.00 95.31 99 PHE A CA 1
ATOM 760 C C . PHE A 1 99 ? 10.766 -3.494 1.794 1.00 95.31 99 PHE A C 1
ATOM 762 O O . PHE A 1 99 ? 11.550 -4.437 1.861 1.00 95.31 99 PHE A O 1
ATOM 769 N N . TYR A 1 100 ? 9.735 -3.492 0.944 1.00 96.44 100 TYR A N 1
ATOM 770 C CA . TYR A 1 100 ? 9.446 -4.591 0.010 1.00 96.44 100 TYR A CA 1
ATOM 771 C C . TYR A 1 100 ? 10.091 -4.406 -1.365 1.00 96.44 100 TYR A C 1
ATOM 773 O O . TYR A 1 100 ? 9.728 -5.100 -2.322 1.00 96.44 100 TYR A O 1
ATOM 781 N N . ARG A 1 101 ? 11.022 -3.462 -1.506 1.00 95.75 101 ARG A N 1
ATOM 782 C CA . ARG A 1 101 ? 11.703 -3.206 -2.772 1.00 95.75 101 ARG A CA 1
ATOM 783 C C . ARG A 1 101 ? 12.512 -4.429 -3.205 1.00 95.75 101 ARG A C 1
ATOM 785 O O . ARG A 1 101 ? 13.187 -5.071 -2.402 1.00 95.75 101 ARG A O 1
ATOM 792 N N . GLY A 1 102 ? 12.474 -4.746 -4.496 1.00 92.12 102 GLY A N 1
ATOM 793 C CA . GLY A 1 102 ? 13.352 -5.756 -5.071 1.00 92.12 102 GLY A CA 1
ATOM 794 C C . GLY A 1 102 ? 14.823 -5.382 -4.879 1.00 92.12 102 GLY A C 1
ATOM 795 O O . GLY A 1 102 ? 15.209 -4.214 -4.917 1.00 92.12 102 GLY A O 1
ATOM 796 N N . THR A 1 103 ? 15.668 -6.385 -4.665 1.00 90.50 103 THR A N 1
ATOM 797 C CA . THR A 1 103 ? 17.106 -6.190 -4.420 1.00 90.50 103 THR A CA 1
ATOM 798 C C . THR A 1 103 ? 17.965 -6.457 -5.656 1.00 90.50 103 THR A C 1
ATOM 800 O O . THR A 1 103 ? 19.118 -6.036 -5.696 1.00 90.50 103 THR A O 1
ATOM 803 N N . ASN A 1 104 ? 17.414 -7.120 -6.679 1.00 88.88 104 ASN A N 1
ATOM 804 C CA . ASN A 1 104 ? 18.118 -7.400 -7.932 1.00 88.88 104 ASN A CA 1
ATOM 805 C C . ASN A 1 104 ? 18.040 -6.216 -8.894 1.00 88.88 104 ASN A C 1
ATOM 807 O O . ASN A 1 104 ? 17.064 -5.467 -8.865 1.00 88.88 104 ASN A O 1
ATOM 811 N N . ILE A 1 105 ? 19.020 -6.112 -9.795 1.00 82.19 105 ILE A N 1
ATOM 812 C CA . ILE A 1 105 ? 19.136 -5.009 -10.760 1.00 82.19 105 ILE A CA 1
ATOM 813 C C . ILE A 1 105 ? 17.883 -4.848 -11.632 1.00 82.19 105 ILE A C 1
ATOM 815 O O . ILE A 1 105 ? 17.447 -3.730 -11.865 1.00 82.19 105 ILE A O 1
ATOM 819 N N . ASP A 1 106 ? 17.240 -5.954 -12.013 1.00 83.50 106 ASP A N 1
ATOM 820 C CA . ASP A 1 106 ? 16.038 -5.954 -12.859 1.00 83.50 106 ASP A CA 1
ATOM 821 C C . ASP A 1 106 ? 14.745 -5.631 -12.084 1.00 83.50 106 ASP A C 1
ATOM 823 O O . ASP A 1 106 ? 13.678 -5.427 -12.666 1.00 83.50 106 ASP A O 1
ATOM 827 N N . THR A 1 107 ? 14.818 -5.627 -10.750 1.00 83.25 107 THR A N 1
ATOM 828 C CA . THR A 1 107 ? 13.661 -5.511 -9.844 1.00 83.25 107 THR A CA 1
ATOM 829 C C . THR A 1 107 ? 13.789 -4.376 -8.837 1.00 83.25 107 THR A C 1
ATOM 831 O O . THR A 1 107 ? 12.895 -4.211 -8.014 1.00 83.25 107 THR A O 1
ATOM 834 N N . ASN A 1 108 ? 14.880 -3.608 -8.876 1.00 83.00 108 ASN A N 1
ATOM 835 C CA . ASN A 1 108 ? 15.192 -2.582 -7.881 1.00 83.00 108 ASN A CA 1
ATOM 836 C C . ASN A 1 108 ? 14.138 -1.468 -7.803 1.00 83.00 108 ASN A C 1
ATOM 838 O O . ASN A 1 108 ? 13.987 -0.873 -6.745 1.00 83.00 108 ASN A O 1
ATOM 842 N N . ASP A 1 109 ? 13.386 -1.244 -8.879 1.00 87.94 109 ASP A N 1
ATOM 843 C CA . ASP A 1 109 ? 12.291 -0.272 -8.964 1.00 87.94 109 ASP A CA 1
ATOM 844 C C . ASP A 1 109 ? 10.904 -0.925 -8.821 1.00 87.94 109 ASP A C 1
ATOM 846 O O . ASP A 1 109 ? 9.860 -0.304 -9.059 1.00 87.94 109 ASP A O 1
ATOM 850 N N . ARG A 1 110 ? 10.867 -2.212 -8.461 1.00 94.44 110 ARG A N 1
ATOM 851 C CA . ARG A 1 110 ? 9.640 -2.991 -8.290 1.00 94.44 110 ARG A CA 1
ATOM 852 C C . ARG A 1 110 ? 9.492 -3.447 -6.848 1.00 94.44 110 ARG A C 1
ATOM 854 O O . ARG A 1 110 ? 10.462 -3.695 -6.145 1.00 94.44 110 ARG A O 1
ATOM 861 N N . ILE A 1 111 ? 8.248 -3.596 -6.424 1.00 97.38 111 ILE A N 1
ATOM 862 C CA . ILE A 1 111 ? 7.875 -4.005 -5.076 1.00 97.38 111 ILE A CA 1
ATOM 863 C C . ILE A 1 111 ? 7.441 -5.462 -5.114 1.00 97.38 111 ILE A C 1
ATOM 865 O O . ILE A 1 111 ? 6.579 -5.837 -5.916 1.00 97.38 111 ILE A O 1
ATOM 869 N N . LYS A 1 112 ? 8.033 -6.273 -4.238 1.00 97.06 112 LYS A N 1
ATOM 870 C CA . LYS A 1 112 ? 7.751 -7.696 -4.086 1.00 97.06 112 LYS A CA 1
ATOM 871 C C . LYS A 1 112 ? 6.454 -7.901 -3.301 1.00 97.06 112 LYS A C 1
ATOM 873 O O . LYS A 1 112 ? 6.455 -8.162 -2.101 1.00 97.06 112 LYS A O 1
ATOM 878 N N . TRP A 1 113 ? 5.325 -7.741 -3.988 1.00 97.06 113 TRP A N 1
ATOM 879 C CA . TRP A 1 113 ? 4.001 -7.733 -3.361 1.00 97.06 113 TRP A CA 1
ATOM 880 C C . TRP A 1 113 ? 3.618 -9.073 -2.721 1.00 97.06 113 TRP A C 1
ATOM 882 O O . TRP A 1 113 ? 2.826 -9.071 -1.787 1.00 97.06 113 TRP A O 1
ATOM 892 N N . ILE A 1 114 ? 4.168 -10.200 -3.191 1.00 96.69 114 ILE A N 1
ATOM 893 C CA . ILE A 1 114 ? 3.889 -11.521 -2.598 1.00 96.69 114 ILE A CA 1
ATOM 894 C C . ILE A 1 114 ? 4.380 -11.575 -1.150 1.00 96.69 114 ILE A C 1
ATOM 896 O O . ILE A 1 114 ? 3.630 -12.005 -0.283 1.00 96.69 114 ILE A O 1
ATOM 900 N N . ASP A 1 115 ? 5.594 -11.089 -0.880 1.00 9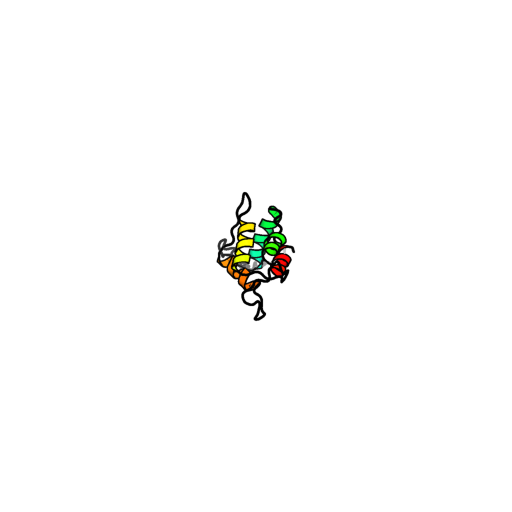6.44 115 ASP A N 1
ATOM 901 C CA . ASP A 1 115 ? 6.157 -11.068 0.476 1.00 96.44 115 ASP A CA 1
ATOM 902 C C . ASP A 1 115 ? 5.364 -10.124 1.387 1.00 96.44 115 ASP A C 1
ATOM 904 O O . ASP A 1 115 ? 5.164 -10.420 2.562 1.00 96.44 115 ASP A O 1
ATOM 908 N N . PHE A 1 116 ? 4.878 -9.010 0.834 1.00 97.19 116 PHE A N 1
ATOM 909 C CA . PHE A 1 116 ? 3.980 -8.100 1.540 1.00 97.19 116 PHE A CA 1
ATOM 910 C C . PHE A 1 116 ? 2.638 -8.759 1.877 1.00 97.19 116 PHE A C 1
ATOM 912 O O . PHE A 1 116 ? 2.149 -8.636 2.990 1.00 97.19 116 PHE A O 1
ATOM 919 N N . VAL A 1 117 ? 2.012 -9.471 0.942 1.00 96.50 117 VAL A N 1
ATOM 920 C CA . VAL A 1 117 ? 0.730 -10.128 1.228 1.00 96.50 117 VAL A CA 1
ATOM 921 C C . VAL A 1 117 ? 0.909 -11.290 2.210 1.00 96.50 117 VAL A C 1
ATOM 923 O O . VAL A 1 117 ? 0.116 -11.407 3.140 1.00 96.50 117 VAL A O 1
ATOM 926 N N . ASP A 1 118 ? 1.981 -12.078 2.078 1.00 96.00 118 ASP A N 1
ATOM 927 C CA . ASP A 1 118 ? 2.338 -13.129 3.044 1.00 96.00 118 ASP A CA 1
ATOM 928 C C . ASP A 1 118 ? 2.557 -12.564 4.451 1.00 96.00 118 ASP A C 1
ATOM 930 O O . ASP A 1 118 ? 2.124 -13.160 5.436 1.00 96.00 118 ASP A O 1
ATOM 934 N N . SER A 1 119 ? 3.212 -11.406 4.575 1.00 95.31 119 SER A N 1
ATOM 935 C CA . SER A 1 119 ? 3.413 -10.796 5.886 1.00 95.31 119 SER A CA 1
ATOM 936 C C . SER A 1 119 ? 2.104 -10.322 6.506 1.00 95.31 119 SER A C 1
ATOM 938 O O . SER A 1 119 ? 1.940 -10.475 7.712 1.00 95.31 119 SER A O 1
ATOM 940 N N . ILE A 1 120 ? 1.157 -9.820 5.709 1.00 94.50 120 ILE A N 1
ATOM 941 C CA . ILE A 1 120 ? -0.157 -9.364 6.174 1.00 94.50 120 ILE A CA 1
ATOM 942 C C . ILE A 1 120 ? -1.079 -10.526 6.581 1.00 94.50 120 ILE A C 1
ATOM 944 O O . ILE A 1 120 ? -1.806 -10.387 7.565 1.00 94.50 120 ILE A O 1
ATOM 948 N N . ASP A 1 121 ? -1.044 -11.650 5.861 1.00 90.06 121 ASP A N 1
ATOM 949 C CA . ASP A 1 121 ? -1.924 -12.807 6.098 1.00 90.06 121 ASP A CA 1
ATOM 950 C C . ASP A 1 121 ? -1.487 -13.700 7.283 1.00 90.06 121 ASP A C 1
ATOM 952 O O . ASP A 1 121 ? -2.227 -14.612 7.662 1.00 90.06 121 ASP A O 1
ATOM 956 N N . LYS A 1 122 ? -0.319 -13.433 7.886 1.00 79.62 122 LYS A N 1
ATOM 957 C CA . LYS A 1 122 ? 0.098 -13.999 9.185 1.00 79.62 122 LYS A CA 1
ATOM 958 C C . LYS A 1 122 ? -0.768 -13.482 10.329 1.00 79.62 122 LYS A C 1
ATOM 960 O O . LYS A 1 122 ? -1.115 -14.321 11.190 1.00 79.62 122 LYS A O 1
#

Radius of gyration: 27.41 Å; chains: 1; bounding box: 37×26×107 Å

Organism: NCBI:txid109957

Foldseek 3Di:
DDDDDDDDDDDDDDPPPDPPPPPPVDDPDPLDLVVLLVLLLVQCVVVVNQLCVLVCVQCVVPPLKDALVSVQVSSQVSQCPDDDHDDDDPVNSVVQQCVQFDPDPVGNRIGRVVVVSVVSVD

Sequence (122 aa):
MSPASATTQYKPQTPTFVPVPSANPFTPTPTTIETIENKIRAHIFAKRIRLVDLFADFDKLRSGFVSAPQFRRCLGGAMERGVVSAPLTETEYATLADFYRGTNIDTNDRIKWIDFVDSIDK